Protein AF-A0A8S0QK09-F1 (afdb_monomer)

Structure (mmCIF, N/CA/C/O backbone):
data_AF-A0A8S0QK09-F1
#
_entry.id   AF-A0A8S0QK09-F1
#
loop_
_atom_site.group_PDB
_atom_site.id
_atom_site.type_symbol
_atom_site.label_atom_id
_atom_site.label_alt_id
_atom_site.label_comp_id
_atom_site.label_asym_id
_atom_site.label_entity_id
_atom_site.label_seq_id
_atom_site.pdbx_PDB_ins_code
_atom_site.Cartn_x
_atom_site.Cartn_y
_atom_site.Cartn_z
_atom_site.occupancy
_atom_site.B_iso_or_equiv
_atom_site.auth_seq_id
_atom_site.auth_comp_id
_atom_site.auth_asym_id
_atom_site.auth_atom_id
_atom_site.pdbx_PDB_model_num
ATOM 1 N N . MET A 1 1 ? 37.144 -14.732 -3.139 1.00 43.72 1 MET A N 1
ATOM 2 C CA . MET A 1 1 ? 35.679 -14.557 -3.088 1.00 43.72 1 MET A CA 1
ATOM 3 C C . MET A 1 1 ? 35.121 -15.086 -4.395 1.00 43.72 1 MET A C 1
ATOM 5 O O . MET A 1 1 ? 35.736 -14.783 -5.413 1.00 43.72 1 MET A O 1
ATOM 9 N N . PRO A 1 2 ? 34.071 -15.921 -4.401 1.00 43.59 2 PRO A N 1
ATOM 10 C CA . PRO A 1 2 ? 33.421 -16.288 -5.654 1.00 43.59 2 PRO A CA 1
ATOM 11 C C . PRO A 1 2 ? 32.909 -15.007 -6.327 1.00 43.59 2 PRO A C 1
ATOM 13 O O . PRO A 1 2 ? 32.306 -14.164 -5.665 1.00 43.59 2 PRO A O 1
ATOM 16 N N . SER A 1 3 ? 33.222 -14.825 -7.610 1.00 55.16 3 SER A N 1
ATOM 17 C CA . SER A 1 3 ? 32.671 -13.739 -8.418 1.00 55.16 3 SER A CA 1
ATOM 18 C C . SER A 1 3 ? 31.157 -13.917 -8.480 1.00 55.16 3 SER A C 1
ATOM 20 O O . SER A 1 3 ? 30.689 -14.955 -8.952 1.00 55.16 3 SER A O 1
ATOM 22 N N . ILE A 1 4 ? 30.408 -12.939 -7.974 1.00 59.88 4 ILE A N 1
ATOM 23 C CA . ILE A 1 4 ? 28.955 -12.891 -8.151 1.00 59.88 4 ILE A CA 1
ATOM 24 C C . ILE A 1 4 ? 28.712 -12.877 -9.671 1.00 59.88 4 ILE A C 1
ATOM 26 O O . ILE A 1 4 ? 29.375 -12.091 -10.356 1.00 59.88 4 ILE A O 1
ATOM 30 N N . PRO A 1 5 ? 27.866 -13.770 -10.216 1.00 63.00 5 PRO A N 1
ATOM 31 C CA . PRO A 1 5 ? 27.471 -13.708 -11.619 1.00 63.00 5 PRO A CA 1
ATOM 32 C C . PRO A 1 5 ? 26.990 -12.297 -11.962 1.00 63.00 5 PRO A C 1
ATOM 34 O O . PRO A 1 5 ? 26.400 -11.622 -11.124 1.00 63.00 5 PRO A O 1
ATOM 37 N N . GLU A 1 6 ? 27.271 -11.822 -13.170 1.00 79.81 6 GLU A N 1
ATOM 38 C CA . GLU A 1 6 ? 26.799 -10.505 -13.594 1.00 79.81 6 GLU A CA 1
ATOM 39 C C . GLU A 1 6 ? 25.263 -10.514 -13.638 1.00 79.81 6 GLU A C 1
ATOM 41 O O . GLU A 1 6 ? 24.676 -11.239 -14.439 1.00 79.81 6 GLU A O 1
ATOM 46 N N . GLU A 1 7 ? 24.624 -9.765 -12.734 1.00 85.81 7 GLU A N 1
ATOM 47 C CA . GLU A 1 7 ? 23.170 -9.756 -12.543 1.00 85.81 7 GLU A CA 1
ATOM 48 C C . GLU A 1 7 ? 22.501 -8.743 -13.487 1.00 85.81 7 GLU A C 1
ATOM 50 O O . GLU A 1 7 ? 22.556 -7.535 -13.224 1.00 85.81 7 GLU A O 1
ATOM 55 N N . PRO A 1 8 ? 21.799 -9.181 -14.553 1.00 86.06 8 PRO A N 1
ATOM 56 C CA . PRO A 1 8 ? 21.292 -8.275 -15.589 1.00 86.06 8 PRO A CA 1
ATOM 57 C C . PRO A 1 8 ? 20.275 -7.244 -15.080 1.00 86.06 8 PRO A C 1
ATOM 59 O O . PRO A 1 8 ? 20.098 -6.193 -15.687 1.00 86.06 8 PRO A O 1
ATOM 62 N N . ILE A 1 9 ? 19.603 -7.540 -13.962 1.00 89.88 9 ILE A N 1
ATOM 63 C CA . ILE A 1 9 ? 18.616 -6.659 -13.319 1.00 89.88 9 ILE A CA 1
ATOM 64 C C . ILE A 1 9 ? 19.287 -5.430 -12.681 1.00 89.88 9 ILE A C 1
ATOM 66 O O . ILE A 1 9 ? 18.688 -4.351 -12.627 1.00 89.88 9 ILE A O 1
ATOM 70 N N . LEU A 1 10 ? 20.521 -5.600 -12.201 1.00 90.44 10 LEU A N 1
ATOM 71 C CA . LEU A 1 10 ? 21.275 -4.607 -11.432 1.00 90.44 10 LEU A CA 1
ATOM 72 C C . LEU A 1 10 ? 22.360 -3.921 -12.273 1.00 90.44 10 LEU A C 1
ATOM 74 O O . LEU A 1 10 ? 22.836 -2.844 -11.908 1.00 90.44 10 LEU A O 1
ATOM 78 N N . SER A 1 11 ? 22.745 -4.522 -13.403 1.00 87.06 11 SER A N 1
ATOM 79 C CA . SER A 1 11 ? 23.751 -3.969 -14.306 1.00 87.06 11 SER A CA 1
ATOM 80 C C . SER A 1 11 ? 23.315 -2.612 -14.885 1.00 87.06 11 SER A C 1
ATOM 82 O O . SER A 1 11 ? 22.217 -2.500 -15.437 1.00 87.06 11 SER A O 1
ATOM 84 N N . PRO A 1 12 ? 24.161 -1.565 -14.803 1.00 84.19 12 PRO A N 1
ATOM 85 C CA . PRO A 1 12 ? 23.868 -0.261 -15.389 1.00 84.19 12 PRO A CA 1
ATOM 86 C C . PRO A 1 12 ? 23.568 -0.354 -16.887 1.00 84.19 12 PRO A C 1
ATOM 88 O O . PRO A 1 12 ? 24.332 -0.949 -17.642 1.00 84.19 12 PRO A O 1
ATOM 91 N N . THR A 1 13 ? 22.494 0.301 -17.329 1.00 80.06 13 THR A N 1
ATOM 92 C CA . THR A 1 13 ? 22.144 0.409 -18.750 1.00 80.06 13 THR A CA 1
ATOM 93 C C . THR A 1 13 ? 21.807 1.856 -19.127 1.00 80.06 13 THR A C 1
ATOM 95 O O . THR A 1 13 ? 21.102 2.536 -18.369 1.00 80.06 13 THR A O 1
ATOM 98 N N . PRO A 1 14 ? 22.295 2.362 -20.277 1.00 79.44 14 PRO A N 1
ATOM 99 C CA . PRO A 1 14 ? 21.906 3.678 -20.783 1.00 79.44 14 PRO A CA 1
ATOM 100 C C . PRO A 1 14 ? 20.426 3.732 -21.193 1.00 79.44 14 PRO A C 1
ATOM 102 O O . PRO A 1 14 ? 19.824 4.805 -21.149 1.00 79.44 14 PRO A O 1
ATOM 105 N N . ASP A 1 15 ? 19.817 2.586 -21.509 1.00 78.19 15 ASP A N 1
ATOM 106 C CA . ASP A 1 15 ? 18.448 2.493 -22.029 1.00 78.19 15 ASP A CA 1
ATOM 107 C C . ASP A 1 15 ? 17.372 2.632 -20.943 1.00 78.19 15 ASP A C 1
ATOM 109 O O . ASP A 1 15 ? 16.183 2.692 -21.243 1.00 78.19 15 ASP A O 1
ATOM 113 N N . ARG A 1 16 ? 17.766 2.774 -19.670 1.00 74.88 16 ARG A N 1
ATOM 114 C CA . ARG A 1 16 ? 16.845 2.897 -18.523 1.00 74.88 16 ARG A CA 1
ATOM 115 C C . ARG A 1 16 ? 15.873 4.080 -18.600 1.00 74.88 16 ARG A C 1
ATOM 117 O O . ARG A 1 16 ? 14.905 4.126 -17.846 1.00 74.88 16 ARG A O 1
ATOM 124 N N . PHE A 1 17 ? 16.164 5.065 -19.448 1.00 81.06 17 PHE A N 1
ATOM 125 C CA . PHE A 1 17 ? 15.360 6.278 -19.615 1.00 81.06 17 PHE A CA 1
ATOM 126 C C . PHE A 1 17 ? 14.298 6.157 -20.714 1.00 81.06 17 PHE A C 1
ATOM 128 O O . PHE A 1 17 ? 13.407 7.001 -20.792 1.00 81.06 17 PHE A O 1
ATOM 135 N N . CYS A 1 18 ? 14.374 5.117 -21.545 1.00 84.88 18 CYS A N 1
ATOM 136 C CA . CYS A 1 18 ? 13.443 4.865 -22.635 1.00 84.88 18 CYS A CA 1
ATOM 137 C C . CYS A 1 18 ? 12.652 3.586 -22.344 1.00 84.88 18 CYS A C 1
ATOM 139 O O . CYS A 1 18 ? 13.212 2.569 -21.950 1.00 84.88 18 CYS A O 1
ATOM 141 N N . MET A 1 19 ? 11.333 3.623 -22.547 1.00 87.38 19 MET A N 1
ATOM 142 C CA . MET A 1 19 ? 10.493 2.441 -22.309 1.00 87.38 19 MET A CA 1
ATOM 143 C C . MET A 1 19 ? 10.531 1.444 -23.472 1.00 87.38 19 MET A C 1
ATOM 145 O O . MET A 1 19 ? 10.313 0.256 -23.281 1.00 87.38 19 MET A O 1
ATOM 149 N N . PHE A 1 20 ? 10.786 1.919 -24.691 1.00 89.75 20 PHE A N 1
ATOM 150 C CA . PHE A 1 20 ? 10.749 1.092 -25.893 1.00 89.75 20 PHE A CA 1
ATOM 151 C C . PHE A 1 20 ? 12.130 0.987 -26.547 1.00 89.75 20 PHE A C 1
ATOM 153 O O . PHE A 1 20 ? 12.860 1.981 -26.558 1.00 89.75 20 PHE A O 1
ATOM 160 N N . PRO A 1 21 ? 12.452 -0.164 -27.170 1.00 92.62 21 PRO A N 1
ATOM 161 C CA . PRO A 1 21 ? 11.633 -1.383 -27.249 1.00 92.62 21 PRO A CA 1
ATOM 162 C C . PRO A 1 21 ? 11.626 -2.195 -25.938 1.00 92.62 21 PRO A C 1
ATOM 164 O O . PRO A 1 21 ? 12.649 -2.274 -25.264 1.00 92.62 21 PRO A O 1
ATOM 167 N N . ILE A 1 22 ? 10.488 -2.829 -25.617 1.00 94.19 22 ILE A N 1
ATOM 168 C CA . ILE A 1 22 ? 10.330 -3.699 -24.433 1.00 94.19 22 ILE A CA 1
ATOM 169 C C . ILE A 1 22 ? 11.280 -4.900 -24.546 1.00 94.19 22 ILE A C 1
ATOM 171 O O . ILE A 1 22 ? 11.218 -5.644 -25.526 1.00 94.19 22 ILE A O 1
ATOM 175 N N . GLN A 1 23 ? 12.127 -5.089 -23.536 1.00 92.50 23 GLN A N 1
ATOM 176 C CA . GLN A 1 23 ? 13.104 -6.176 -23.428 1.00 92.50 23 GLN A CA 1
ATOM 177 C C . GLN A 1 23 ? 12.561 -7.352 -22.609 1.00 92.50 23 GLN A C 1
ATOM 179 O O . GLN A 1 23 ? 12.870 -8.506 -22.907 1.00 92.50 23 GLN A O 1
ATOM 184 N N . TYR A 1 24 ? 11.714 -7.073 -21.611 1.00 94.31 24 TYR A N 1
ATOM 185 C CA . TYR A 1 24 ? 11.163 -8.075 -20.694 1.00 94.31 24 TYR A CA 1
ATOM 186 C C . TYR A 1 24 ? 9.625 -8.086 -20.719 1.00 94.31 24 TYR A C 1
ATOM 188 O O . TYR A 1 24 ? 8.977 -7.537 -19.822 1.00 94.31 24 TYR A O 1
ATOM 196 N N . PRO A 1 25 ? 9.000 -8.762 -21.706 1.00 96.31 25 PRO A N 1
ATOM 197 C CA . PRO A 1 25 ? 7.545 -8.764 -21.876 1.00 96.31 25 PRO A CA 1
ATOM 198 C C . PRO A 1 25 ? 6.764 -9.268 -20.659 1.00 96.31 25 PRO A C 1
ATOM 200 O O . PRO A 1 25 ? 5.687 -8.757 -20.377 1.00 96.31 25 PRO A O 1
ATOM 203 N N . GLN A 1 26 ? 7.306 -10.236 -19.915 1.00 97.44 26 GLN A N 1
ATOM 204 C CA . GLN A 1 26 ? 6.651 -10.783 -18.721 1.00 97.44 26 GLN A CA 1
ATOM 205 C C . GLN A 1 26 ? 6.558 -9.746 -17.591 1.00 97.44 26 GLN A C 1
ATOM 207 O O . GLN A 1 26 ? 5.521 -9.630 -16.944 1.00 97.44 26 GLN A O 1
ATOM 212 N N . ILE A 1 27 ? 7.617 -8.954 -17.381 1.00 96.50 27 ILE A N 1
ATOM 213 C CA . ILE A 1 27 ? 7.623 -7.870 -16.386 1.00 96.50 27 ILE A CA 1
ATOM 214 C C . ILE A 1 27 ? 6.658 -6.768 -16.825 1.00 96.50 27 ILE A C 1
ATOM 216 O O . ILE A 1 27 ? 5.865 -6.273 -16.025 1.00 96.50 27 ILE A O 1
ATOM 220 N N . TRP A 1 28 ? 6.672 -6.432 -18.115 1.00 97.06 28 TRP A N 1
ATOM 221 C CA . TRP A 1 28 ? 5.739 -5.465 -18.679 1.00 97.06 28 TRP A CA 1
ATOM 222 C C . TRP A 1 28 ? 4.276 -5.893 -18.516 1.00 97.06 28 TRP A C 1
ATOM 224 O O . TRP A 1 28 ? 3.430 -5.080 -18.153 1.00 97.06 28 TRP A O 1
ATOM 234 N N . GLU A 1 29 ? 3.969 -7.174 -18.727 1.00 98.25 29 GLU A N 1
ATOM 235 C CA . GLU A 1 29 ? 2.629 -7.721 -18.507 1.00 98.25 29 GLU A CA 1
ATOM 236 C C . GLU A 1 29 ? 2.201 -7.589 -17.039 1.00 98.25 29 GLU A C 1
ATOM 238 O O . GLU A 1 29 ? 1.056 -7.229 -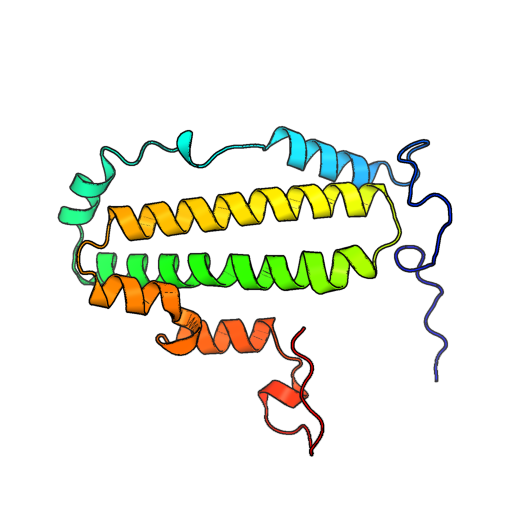16.766 1.00 98.25 29 GLU A O 1
ATOM 243 N N . MET A 1 30 ? 3.112 -7.821 -16.086 1.00 98.44 30 MET A N 1
ATOM 244 C CA . MET A 1 30 ? 2.831 -7.601 -14.663 1.00 98.44 30 MET A CA 1
ATOM 245 C C . MET A 1 30 ? 2.539 -6.134 -14.365 1.00 98.44 30 MET A C 1
ATOM 247 O O . MET A 1 30 ? 1.573 -5.845 -13.663 1.00 98.44 30 MET A O 1
ATOM 251 N N . TYR A 1 31 ? 3.304 -5.211 -14.952 1.00 98.25 31 TYR A N 1
ATOM 252 C CA . TYR A 1 31 ? 3.032 -3.780 -14.823 1.00 98.25 31 TYR A CA 1
ATOM 253 C C . TYR A 1 31 ? 1.652 -3.424 -15.374 1.00 98.25 31 TYR A C 1
ATOM 255 O O . TYR A 1 31 ? 0.884 -2.750 -14.698 1.00 98.25 31 TYR A O 1
ATOM 263 N N . LYS A 1 32 ? 1.278 -3.950 -16.544 1.00 98.38 32 LYS A N 1
ATOM 264 C CA . LYS A 1 32 ? -0.052 -3.717 -17.120 1.00 98.38 32 LYS A CA 1
ATOM 265 C C . LYS A 1 32 ? -1.188 -4.318 -16.298 1.00 98.38 32 LYS A C 1
ATOM 267 O O . LYS A 1 32 ? -2.253 -3.714 -16.228 1.00 98.38 32 LYS A O 1
ATOM 272 N N . LYS A 1 33 ? -0.977 -5.460 -15.640 1.00 98.56 33 LYS A N 1
ATOM 273 C CA . LYS A 1 33 ? -1.960 -6.011 -14.693 1.00 98.56 33 LYS A CA 1
ATOM 274 C C . LYS A 1 33 ? -2.085 -5.158 -13.432 1.00 98.56 33 LYS A C 1
ATOM 276 O O . LYS A 1 33 ? -3.202 -4.985 -12.953 1.00 98.56 33 LYS A O 1
ATOM 281 N N . ALA A 1 34 ? -0.980 -4.604 -12.931 1.00 98.25 34 ALA A N 1
ATOM 282 C CA . ALA A 1 34 ? -1.007 -3.668 -11.810 1.00 98.25 34 ALA A CA 1
ATOM 283 C C . ALA A 1 34 ? -1.759 -2.384 -12.197 1.00 98.25 34 ALA A C 1
ATOM 285 O O . ALA A 1 34 ? -2.708 -2.013 -11.518 1.00 98.25 34 ALA A O 1
ATOM 286 N N . GLU A 1 35 ? -1.422 -1.788 -13.344 1.00 98.12 35 GLU A N 1
ATOM 287 C CA . GLU A 1 35 ? -2.091 -0.598 -13.891 1.00 98.12 35 GLU A CA 1
ATOM 288 C C . GLU A 1 35 ? -3.601 -0.812 -14.075 1.00 98.12 35 GLU A C 1
ATOM 290 O O . GLU A 1 35 ? -4.400 0.039 -13.698 1.00 98.12 35 GLU A O 1
ATOM 295 N N . ALA A 1 36 ? -4.007 -1.974 -14.595 1.00 98.12 36 ALA A N 1
ATOM 296 C CA . ALA A 1 36 ? -5.417 -2.329 -14.761 1.00 98.12 36 ALA A CA 1
ATOM 297 C C . ALA A 1 36 ? -6.167 -2.560 -13.435 1.00 98.12 36 ALA A C 1
ATOM 299 O O . ALA A 1 36 ? -7.392 -2.632 -13.444 1.00 98.12 36 ALA A O 1
ATOM 300 N N . SER A 1 37 ? -5.444 -2.694 -12.321 1.00 98.06 37 SER A N 1
ATOM 301 C CA . SER A 1 37 ? -5.996 -2.878 -10.973 1.00 98.06 37 SER A CA 1
ATOM 302 C C . SER A 1 37 ? -6.008 -1.579 -10.161 1.00 98.06 37 SER A C 1
ATOM 304 O O . SER A 1 37 ? -6.139 -1.630 -8.940 1.00 98.06 37 SER A O 1
ATOM 306 N N . PHE A 1 38 ? -5.821 -0.425 -10.811 1.00 97.94 38 PHE A N 1
ATOM 307 C CA . PHE A 1 38 ? -5.893 0.875 -10.150 1.00 97.94 38 PHE A CA 1
ATOM 308 C C . PHE A 1 38 ? -7.247 1.083 -9.462 1.00 97.94 38 PHE A C 1
ATOM 310 O O . PHE A 1 38 ? -8.287 0.756 -10.032 1.00 97.94 38 PHE A O 1
ATOM 317 N N . TRP A 1 39 ? -7.208 1.675 -8.273 1.00 98.50 39 TRP A N 1
ATOM 318 C CA . TRP A 1 39 ? -8.372 2.102 -7.503 1.00 98.50 39 TRP A CA 1
ATOM 319 C C . TRP A 1 39 ? -7.985 3.294 -6.621 1.00 98.50 39 TRP A C 1
ATOM 321 O O . TRP A 1 39 ? -6.794 3.495 -6.368 1.00 98.50 39 TRP A O 1
ATOM 331 N N . THR A 1 40 ? -8.959 4.069 -6.142 1.00 98.06 40 THR A N 1
ATOM 332 C CA . THR A 1 40 ? -8.748 5.138 -5.148 1.00 98.06 40 THR A CA 1
ATOM 333 C C . THR A 1 40 ? -9.526 4.886 -3.860 1.00 98.06 40 THR A C 1
ATOM 335 O O . THR A 1 40 ? -10.553 4.205 -3.860 1.00 98.06 40 THR A O 1
ATOM 338 N N . ALA A 1 41 ? -9.053 5.444 -2.742 1.00 97.38 41 ALA A N 1
ATOM 339 C CA . ALA A 1 41 ? -9.669 5.229 -1.433 1.00 97.38 41 ALA A CA 1
ATOM 340 C C . ALA A 1 41 ? -11.139 5.689 -1.384 1.00 97.38 41 ALA A C 1
ATOM 342 O O . ALA A 1 41 ? -11.961 5.083 -0.698 1.00 97.38 41 ALA A O 1
ATOM 343 N N . GLU A 1 42 ? -11.499 6.711 -2.162 1.00 96.44 42 GLU A N 1
ATOM 344 C CA . GLU A 1 42 ? -12.864 7.235 -2.266 1.00 96.44 42 GLU A CA 1
ATOM 345 C C . GLU A 1 42 ? -13.849 6.282 -2.953 1.00 96.44 42 GLU A C 1
ATOM 347 O O . GLU A 1 42 ? -15.060 6.463 -2.822 1.00 96.44 42 GLU A O 1
ATOM 352 N N . GLU A 1 43 ? -13.368 5.265 -3.674 1.00 96.62 43 GLU A N 1
ATOM 353 C CA . GLU A 1 43 ? -14.228 4.224 -4.249 1.00 96.62 43 GLU A CA 1
ATOM 354 C C . GLU A 1 43 ? -14.804 3.285 -3.172 1.00 96.62 43 GLU A C 1
ATOM 356 O O . GLU A 1 43 ? -15.754 2.543 -3.439 1.00 96.62 43 GLU A O 1
ATOM 361 N N . VAL A 1 44 ? -14.264 3.323 -1.947 1.00 97.06 44 VAL A N 1
ATOM 362 C CA . VAL A 1 44 ? -14.702 2.496 -0.819 1.00 97.06 44 VAL A CA 1
ATOM 363 C C . VAL A 1 44 ? -15.687 3.269 0.065 1.00 97.06 44 VAL A C 1
ATOM 365 O O . VAL A 1 44 ? -15.316 4.172 0.814 1.00 97.06 44 VAL A O 1
ATOM 368 N N . ASP A 1 45 ? -16.965 2.884 0.022 1.00 95.75 45 ASP A N 1
ATOM 369 C CA . ASP A 1 45 ? -18.009 3.474 0.870 1.00 95.75 45 ASP A CA 1
ATOM 370 C C . ASP A 1 45 ? -17.978 2.903 2.299 1.00 95.75 45 ASP A C 1
ATOM 372 O O . ASP A 1 45 ? -18.382 1.766 2.540 1.00 95.75 45 ASP A O 1
ATOM 376 N N . LEU A 1 46 ? -17.547 3.727 3.259 1.00 95.25 46 LEU A N 1
ATOM 377 C CA . LEU A 1 46 ? -17.500 3.392 4.690 1.00 95.25 46 LEU A CA 1
ATOM 378 C C . LEU A 1 46 ? -18.737 3.861 5.478 1.00 95.25 46 LEU A C 1
ATOM 380 O O . LEU A 1 46 ? -18.781 3.727 6.704 1.00 95.25 46 LEU A O 1
ATOM 384 N N . SER A 1 47 ? -19.748 4.439 4.820 1.00 92.81 47 SER A N 1
ATOM 385 C CA . SER A 1 47 ? -20.870 5.117 5.490 1.00 92.81 47 SER A CA 1
ATOM 386 C C . SER A 1 47 ? -21.677 4.214 6.431 1.00 92.81 47 SER A C 1
ATOM 388 O O . SER A 1 47 ? -22.230 4.688 7.428 1.00 92.81 47 SER A O 1
ATOM 390 N N . GLN A 1 48 ? -21.732 2.912 6.145 1.00 94.31 48 GLN A N 1
ATOM 391 C CA . GLN A 1 48 ? -22.496 1.934 6.923 1.00 94.31 48 GLN A CA 1
ATOM 392 C C . GLN A 1 48 ? -21.657 1.216 7.986 1.00 94.31 48 GLN A C 1
ATOM 394 O O . GLN A 1 48 ? -22.213 0.622 8.913 1.00 94.31 48 GLN A O 1
ATOM 399 N N . ASP A 1 49 ? -20.330 1.295 7.904 1.00 95.12 49 ASP A N 1
ATOM 400 C CA . ASP A 1 49 ? -19.446 0.465 8.719 1.00 95.12 49 ASP A CA 1
ATOM 401 C C . ASP A 1 49 ? -19.486 0.823 10.198 1.00 95.12 49 ASP A C 1
ATOM 403 O O . ASP A 1 49 ? -19.332 -0.058 11.042 1.00 95.12 49 ASP A O 1
ATOM 407 N N . ILE A 1 50 ? -19.771 2.082 10.541 1.00 93.81 50 ILE A N 1
ATOM 408 C CA . ILE A 1 50 ? -19.882 2.493 11.944 1.00 93.81 50 ILE A CA 1
ATOM 409 C C . ILE A 1 50 ? -20.981 1.712 12.681 1.00 93.81 50 ILE A C 1
ATOM 411 O O . ILE A 1 50 ? -20.813 1.342 13.841 1.00 93.81 50 ILE A O 1
ATOM 415 N N . GLN A 1 51 ? -22.072 1.366 11.989 1.00 95.06 51 GLN A N 1
ATOM 416 C CA . GLN A 1 51 ? -23.172 0.596 12.572 1.00 95.06 51 GLN A CA 1
ATOM 417 C C . GLN A 1 51 ? -22.788 -0.868 12.804 1.00 95.06 51 GLN A C 1
ATOM 419 O O . GLN A 1 51 ? -23.316 -1.514 13.711 1.00 95.06 51 GLN A O 1
ATOM 424 N N . HIS A 1 52 ? -21.903 -1.418 11.969 1.00 96.50 52 HIS A N 1
ATOM 425 C CA . HIS A 1 52 ? -21.345 -2.753 12.170 1.00 96.50 52 HIS A CA 1
ATOM 426 C C . HIS A 1 52 ? -20.309 -2.736 13.287 1.00 96.50 52 HIS A C 1
ATOM 428 O O . HIS A 1 52 ? -20.368 -3.583 14.174 1.00 96.50 52 HIS A O 1
ATOM 434 N N . TRP A 1 53 ? -19.437 -1.728 13.291 1.00 96.25 53 TRP A N 1
ATOM 435 C CA . TRP A 1 53 ? -18.430 -1.515 14.317 1.00 96.25 53 TRP A CA 1
ATOM 436 C C . TRP A 1 53 ? -19.046 -1.487 15.713 1.00 96.25 53 TRP A C 1
ATOM 438 O O . TRP A 1 53 ? -18.589 -2.203 16.597 1.00 96.25 53 TRP A O 1
ATOM 448 N N . GLU A 1 54 ? -20.127 -0.733 15.917 1.00 95.00 54 GLU A N 1
ATOM 449 C CA . GLU A 1 54 ? -20.793 -0.632 17.220 1.00 95.00 54 GLU A CA 1
ATOM 450 C C . GLU A 1 54 ? -21.312 -1.979 17.748 1.00 95.00 54 GLU A C 1
ATOM 452 O O . GLU A 1 54 ? -21.261 -2.202 18.959 1.00 95.00 54 GLU A O 1
ATOM 457 N N . LYS A 1 55 ? -21.730 -2.891 16.858 1.00 97.31 55 LYS A N 1
ATOM 458 C CA . LYS A 1 55 ? -22.269 -4.222 17.201 1.00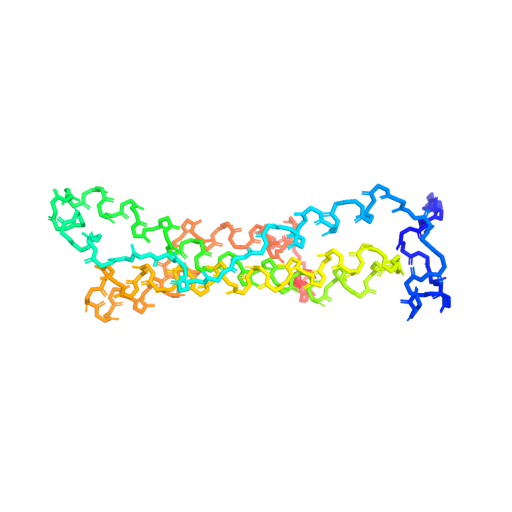 97.31 55 LYS A CA 1
ATOM 459 C C . LYS A 1 55 ? -21.201 -5.249 17.578 1.00 97.31 55 LYS A C 1
ATOM 461 O O . LYS A 1 55 ? -21.556 -6.293 18.121 1.00 97.31 55 LYS A O 1
ATOM 466 N N . LEU A 1 56 ? -19.933 -4.981 17.277 1.00 97.62 56 LEU A N 1
ATOM 467 C CA . LEU A 1 56 ? -18.835 -5.884 17.606 1.00 97.62 56 LEU A CA 1
ATOM 468 C C . LEU A 1 56 ? -18.564 -5.912 19.111 1.00 97.62 56 LEU A C 1
ATOM 470 O O . LEU A 1 56 ? -18.691 -4.901 19.816 1.00 97.62 56 LEU A O 1
ATOM 474 N N . THR A 1 57 ? -18.126 -7.076 19.576 1.00 98.19 57 THR A N 1
ATOM 475 C CA . THR A 1 57 ? -17.593 -7.267 20.925 1.00 98.19 57 THR A CA 1
ATOM 476 C C . THR A 1 57 ? -16.278 -6.508 21.108 1.00 98.19 57 THR A C 1
ATOM 478 O O . THR A 1 57 ? -15.596 -6.149 20.143 1.00 98.19 57 THR A O 1
ATOM 481 N N . ASP A 1 58 ? -15.897 -6.268 22.360 1.00 96.62 58 ASP A N 1
ATOM 482 C CA . ASP A 1 58 ? -14.648 -5.566 22.665 1.00 96.62 58 ASP A CA 1
ATOM 483 C C . ASP A 1 58 ? -13.412 -6.334 22.172 1.00 96.62 58 ASP A C 1
ATOM 485 O O . ASP A 1 58 ? -12.458 -5.710 21.707 1.00 96.62 58 ASP A O 1
ATOM 489 N N . ASP A 1 59 ? -13.456 -7.670 22.179 1.00 97.19 59 ASP A N 1
ATOM 490 C CA . ASP A 1 59 ? -12.375 -8.523 21.674 1.00 97.19 59 ASP A CA 1
ATOM 491 C C . ASP A 1 59 ? -12.236 -8.429 20.145 1.00 97.19 59 ASP A C 1
ATOM 493 O O . ASP A 1 59 ? -11.124 -8.305 19.624 1.00 97.19 59 ASP A O 1
ATOM 497 N N . GLU A 1 60 ? -13.352 -8.412 19.410 1.00 97.75 60 GLU A N 1
ATOM 498 C CA . GLU A 1 60 ? -13.352 -8.218 17.952 1.00 97.75 60 GLU A CA 1
ATOM 499 C C . GLU A 1 60 ? -12.828 -6.827 17.580 1.00 97.75 60 GLU A C 1
ATOM 501 O O . GLU A 1 60 ? -11.964 -6.695 16.708 1.00 97.75 60 GLU A O 1
ATOM 506 N N . LYS A 1 61 ? -13.286 -5.785 18.288 1.00 96.19 61 LYS A N 1
ATOM 507 C CA . LYS A 1 61 ? -12.782 -4.416 18.112 1.00 96.19 61 LYS A CA 1
ATOM 508 C C . LYS A 1 61 ? -11.296 -4.333 18.432 1.00 96.19 61 LYS A C 1
ATOM 510 O O . LYS A 1 61 ? -10.547 -3.688 17.701 1.00 96.19 61 LYS A O 1
ATOM 515 N N . HIS A 1 62 ? -10.853 -4.969 19.516 1.00 93.25 62 HIS A N 1
ATOM 516 C CA . HIS A 1 62 ? -9.446 -5.020 19.892 1.00 93.25 62 HIS A CA 1
ATOM 517 C C . HIS A 1 62 ? -8.607 -5.649 18.777 1.00 93.25 62 HIS A C 1
ATOM 519 O O . HIS A 1 62 ? -7.620 -5.045 18.354 1.00 93.25 62 HIS A O 1
ATOM 525 N N . PHE A 1 63 ? -9.024 -6.805 18.260 1.00 95.50 63 PHE A N 1
ATOM 526 C CA . PHE A 1 63 ? -8.336 -7.490 17.171 1.00 95.50 63 PHE A CA 1
ATOM 527 C C . PHE A 1 63 ? -8.234 -6.613 15.916 1.00 95.50 63 PHE A C 1
ATOM 529 O O . PHE A 1 63 ? -7.129 -6.365 15.430 1.00 95.50 63 PHE A O 1
ATOM 536 N N . ILE A 1 64 ? -9.360 -6.078 15.433 1.00 95.94 64 ILE A N 1
ATOM 537 C CA . ILE A 1 64 ? -9.396 -5.265 14.209 1.00 95.94 64 ILE A CA 1
ATOM 538 C C . ILE A 1 64 ? -8.550 -3.997 14.363 1.00 95.94 64 ILE A C 1
ATOM 540 O O . ILE A 1 64 ? -7.762 -3.693 13.470 1.00 95.94 64 ILE A O 1
ATOM 544 N N . LYS A 1 65 ? -8.628 -3.298 15.507 1.00 92.94 65 LYS A N 1
ATOM 545 C CA . LYS A 1 65 ? -7.796 -2.110 15.779 1.00 92.94 65 LYS A CA 1
ATOM 546 C C . LYS A 1 65 ? -6.307 -2.404 15.615 1.00 92.94 65 LYS A C 1
ATOM 548 O O . LYS A 1 65 ? -5.602 -1.634 14.972 1.00 92.94 65 LYS A O 1
ATOM 553 N N . HIS A 1 66 ? -5.829 -3.513 16.175 1.00 90.69 66 HIS A N 1
ATOM 554 C CA . HIS A 1 66 ? -4.406 -3.857 16.124 1.00 90.69 66 HIS A CA 1
ATOM 555 C C . HIS A 1 66 ? -3.971 -4.327 14.732 1.00 90.69 66 HIS A C 1
ATOM 557 O O . HIS A 1 66 ? -2.849 -4.039 14.320 1.00 90.69 66 HIS A O 1
ATOM 563 N N . VAL A 1 67 ? -4.851 -5.004 13.990 1.00 93.62 67 VAL A N 1
ATOM 564 C CA . VAL A 1 67 ? -4.596 -5.374 12.590 1.00 93.62 67 VAL A CA 1
ATOM 565 C C . VAL A 1 67 ? -4.492 -4.127 11.708 1.00 93.62 67 VAL A C 1
ATOM 567 O O . VAL A 1 67 ? -3.530 -4.002 10.955 1.00 93.62 67 VAL A O 1
ATOM 570 N N . LEU A 1 68 ? -5.426 -3.182 11.838 1.00 93.31 68 LEU A N 1
ATOM 571 C CA . LEU A 1 68 ? -5.395 -1.925 11.085 1.00 93.31 68 LEU A CA 1
ATOM 572 C C . LEU A 1 68 ? -4.169 -1.078 11.435 1.00 93.31 68 LEU A C 1
ATOM 574 O O . LEU A 1 68 ? -3.514 -0.554 10.542 1.00 93.31 68 LEU A O 1
ATOM 578 N N . ALA A 1 69 ? -3.816 -0.995 12.718 1.00 87.94 69 ALA A N 1
ATOM 579 C CA . ALA A 1 69 ? -2.632 -0.270 13.168 1.00 87.94 69 ALA A CA 1
ATOM 580 C C . ALA A 1 69 ? -1.323 -0.878 12.638 1.00 87.94 69 ALA A C 1
ATOM 582 O O . ALA A 1 69 ? -0.395 -0.152 12.291 1.00 87.94 69 ALA A O 1
ATOM 583 N N . PHE A 1 70 ? -1.251 -2.210 12.534 1.00 89.44 70 PHE A N 1
ATOM 584 C CA . PHE A 1 70 ? -0.131 -2.880 11.876 1.00 89.44 70 PHE A CA 1
ATOM 585 C C . PHE A 1 70 ? -0.038 -2.490 10.395 1.00 89.44 70 PHE A C 1
ATOM 587 O O . PHE A 1 70 ? 1.050 -2.139 9.944 1.00 89.44 70 PHE A O 1
ATOM 594 N N . PHE A 1 71 ? -1.153 -2.540 9.660 1.00 89.44 71 PHE A N 1
ATOM 595 C CA . PHE A 1 71 ? -1.159 -2.250 8.226 1.00 89.44 71 PHE A CA 1
ATOM 596 C C . PHE A 1 71 ? -0.844 -0.785 7.910 1.00 89.44 71 PHE A C 1
ATOM 598 O O . PHE A 1 71 ? 0.039 -0.518 7.101 1.00 89.44 71 PHE A O 1
ATOM 605 N N . ALA A 1 72 ? -1.458 0.150 8.642 1.00 85.25 72 ALA A N 1
ATOM 606 C CA . ALA A 1 72 ? -1.201 1.582 8.489 1.00 85.25 72 ALA A CA 1
ATOM 607 C C . ALA A 1 72 ? 0.289 1.935 8.641 1.00 85.25 72 ALA A C 1
ATOM 609 O O . ALA A 1 72 ? 0.784 2.853 7.996 1.00 85.25 72 ALA A O 1
ATOM 610 N N . ALA A 1 73 ? 1.018 1.192 9.478 1.00 83.38 73 ALA A N 1
ATOM 611 C CA . ALA A 1 73 ? 2.449 1.383 9.654 1.00 83.38 73 ALA A CA 1
ATOM 612 C C . ALA A 1 73 ? 3.309 0.573 8.664 1.00 83.38 73 ALA A C 1
ATOM 614 O O . ALA A 1 73 ? 4.408 1.003 8.309 1.00 83.38 73 ALA A O 1
ATOM 615 N N . SER A 1 74 ? 2.850 -0.604 8.223 1.00 87.44 74 SER A N 1
ATOM 616 C CA . SER A 1 74 ? 3.645 -1.487 7.363 1.00 87.44 74 SER A CA 1
ATOM 617 C C . SER A 1 74 ? 3.838 -0.943 5.955 1.00 87.44 74 SER A C 1
ATOM 619 O O . SER A 1 74 ? 4.925 -1.109 5.402 1.00 87.44 74 SER A O 1
ATOM 621 N N . ASP A 1 75 ? 2.831 -0.272 5.393 1.00 88.06 75 ASP A N 1
ATOM 622 C CA . ASP A 1 75 ? 2.902 0.245 4.019 1.00 88.06 75 ASP A CA 1
ATOM 623 C C . ASP A 1 75 ? 3.980 1.333 3.889 1.00 88.06 75 ASP A C 1
ATOM 625 O 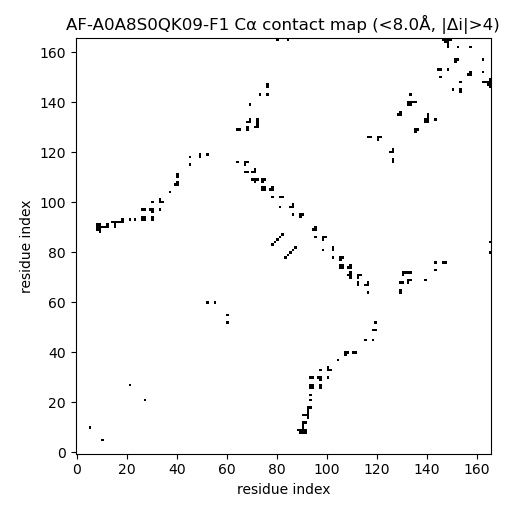O . ASP A 1 75 ? 4.722 1.366 2.906 1.00 88.06 75 ASP A O 1
ATOM 629 N N . GLY A 1 76 ? 4.178 2.140 4.939 1.00 87.12 76 GLY A N 1
ATOM 630 C CA . GLY A 1 76 ? 5.285 3.097 5.018 1.00 87.12 76 GLY A CA 1
ATOM 631 C C . GLY A 1 76 ? 6.665 2.429 4.972 1.00 87.12 76 GLY A C 1
ATOM 632 O O . GLY A 1 76 ? 7.556 2.895 4.264 1.00 87.12 76 GLY A O 1
ATOM 633 N N . ILE A 1 77 ? 6.844 1.292 5.657 1.00 87.94 77 ILE A N 1
ATOM 634 C CA . ILE A 1 77 ? 8.110 0.532 5.632 1.00 87.94 77 ILE A CA 1
ATOM 635 C C . ILE A 1 77 ? 8.377 -0.033 4.230 1.00 87.94 77 ILE A C 1
ATOM 637 O O . ILE A 1 77 ? 9.510 0.005 3.742 1.00 87.94 77 ILE A O 1
ATOM 641 N N . VAL A 1 78 ? 7.340 -0.553 3.567 1.00 89.69 78 VAL A N 1
ATOM 642 C CA . VAL A 1 78 ? 7.446 -1.058 2.191 1.00 89.69 78 VAL A CA 1
ATOM 643 C C . VAL A 1 78 ? 7.822 0.075 1.236 1.00 89.69 78 VAL A C 1
ATOM 645 O O . VAL A 1 78 ? 8.731 -0.094 0.418 1.00 89.69 78 VAL A O 1
ATOM 648 N N . LEU A 1 79 ? 7.184 1.238 1.373 1.00 90.44 79 LEU A N 1
ATOM 649 C CA . LEU A 1 79 ? 7.442 2.414 0.548 1.00 90.44 79 LEU A CA 1
ATOM 650 C C . LEU A 1 79 ? 8.888 2.913 0.683 1.00 90.44 79 LEU A C 1
ATOM 652 O O . LEU A 1 79 ? 9.542 3.150 -0.337 1.00 90.44 79 LEU A O 1
ATOM 656 N N . GLU A 1 80 ? 9.418 2.988 1.907 1.00 88.94 80 GLU A N 1
ATOM 657 C CA . GLU A 1 80 ? 10.821 3.345 2.165 1.00 88.94 80 GLU A CA 1
ATOM 658 C C . GLU A 1 80 ? 11.794 2.380 1.474 1.00 88.94 80 GLU A C 1
ATOM 660 O O . GLU A 1 80 ? 12.766 2.808 0.850 1.00 88.94 80 GLU A O 1
ATOM 665 N N . ASN A 1 81 ? 11.515 1.073 1.486 1.00 90.00 81 ASN A N 1
ATOM 666 C CA . ASN A 1 81 ? 12.355 0.104 0.782 1.00 90.00 81 ASN A CA 1
ATOM 667 C C . ASN A 1 81 ? 12.257 0.242 -0.749 1.00 90.00 81 ASN A C 1
ATOM 669 O O . ASN A 1 81 ? 13.276 0.230 -1.450 1.00 90.00 81 ASN A O 1
ATOM 673 N N . LEU A 1 82 ? 11.044 0.391 -1.288 1.00 90.75 82 LEU A N 1
ATOM 674 C CA . LEU A 1 82 ? 10.827 0.531 -2.729 1.00 90.75 82 LEU A CA 1
ATOM 675 C C . LEU A 1 82 ? 11.521 1.782 -3.277 1.00 90.75 82 LEU A C 1
ATOM 677 O O . LEU A 1 82 ? 12.277 1.692 -4.247 1.00 90.75 82 LEU A O 1
ATOM 681 N N . ALA A 1 83 ? 11.309 2.936 -2.643 1.00 90.50 83 ALA A N 1
ATOM 682 C CA . ALA A 1 83 ? 11.872 4.212 -3.074 1.00 90.50 83 ALA A CA 1
ATOM 683 C C . ALA A 1 83 ? 13.363 4.349 -2.716 1.00 90.50 83 ALA A C 1
ATOM 685 O O . ALA A 1 83 ? 14.172 4.834 -3.516 1.00 90.50 83 ALA A O 1
ATOM 686 N N . GLY A 1 84 ? 13.739 3.908 -1.515 1.00 88.25 84 GLY A N 1
ATOM 687 C CA . GLY A 1 84 ? 15.082 4.032 -0.966 1.00 88.25 84 GLY A CA 1
ATOM 688 C C . GLY A 1 84 ? 16.092 3.078 -1.594 1.00 88.25 84 GLY A C 1
ATOM 689 O O . GLY A 1 84 ? 17.258 3.469 -1.725 1.00 88.25 84 GLY A O 1
ATOM 690 N N . ARG A 1 85 ? 15.654 1.886 -2.026 1.00 89.31 85 ARG A N 1
ATOM 691 C CA . ARG A 1 85 ? 16.529 0.813 -2.522 1.00 89.31 85 ARG A CA 1
ATOM 692 C C . ARG A 1 85 ? 16.140 0.280 -3.889 1.00 89.31 85 ARG A C 1
ATOM 694 O O . ARG A 1 85 ? 16.883 0.503 -4.842 1.00 89.31 85 ARG A O 1
ATOM 701 N N . PHE A 1 86 ? 14.995 -0.390 -4.032 1.00 91.81 86 PHE A N 1
ATOM 702 C CA . PHE A 1 86 ? 14.689 -1.138 -5.265 1.00 91.81 86 PHE A CA 1
ATOM 703 C C . PHE A 1 86 ? 14.637 -0.234 -6.500 1.00 91.81 86 PHE A C 1
ATOM 705 O O . PHE A 1 86 ? 15.220 -0.563 -7.533 1.00 91.81 86 PHE A O 1
ATOM 712 N N . MET A 1 87 ? 14.060 0.962 -6.373 1.00 90.31 87 MET A N 1
ATOM 713 C CA . MET A 1 87 ? 14.050 1.974 -7.433 1.00 90.31 87 MET A CA 1
ATOM 714 C C . MET A 1 87 ? 15.421 2.596 -7.723 1.00 90.31 87 MET A C 1
ATOM 716 O O . MET A 1 87 ? 15.569 3.283 -8.736 1.00 90.31 87 MET A O 1
ATOM 720 N N . LYS A 1 88 ? 16.432 2.401 -6.875 1.00 88.75 88 LYS A N 1
ATOM 721 C CA . LYS A 1 88 ? 17.813 2.839 -7.139 1.00 88.75 88 LYS A CA 1
ATOM 722 C C . LYS A 1 88 ? 18.650 1.719 -7.746 1.00 88.75 88 LYS A C 1
ATOM 724 O O . LYS A 1 88 ? 19.403 1.976 -8.682 1.00 88.75 88 LYS A O 1
ATOM 729 N N . GLU A 1 89 ? 18.499 0.504 -7.228 1.00 91.06 89 GLU A N 1
ATOM 730 C CA . GLU A 1 89 ? 19.302 -0.664 -7.589 1.00 91.06 89 GLU A CA 1
ATOM 731 C C . GLU A 1 89 ? 18.858 -1.278 -8.926 1.00 91.06 89 GLU A C 1
ATOM 733 O O . GLU A 1 89 ? 19.699 -1.557 -9.781 1.00 91.06 89 GLU A O 1
ATOM 738 N N . VAL A 1 90 ? 17.549 -1.413 -9.169 1.00 92.38 90 VAL A N 1
ATOM 739 C CA . VAL A 1 90 ? 17.025 -2.038 -10.393 1.00 92.38 90 VAL A CA 1
ATOM 740 C C . VAL A 1 90 ? 17.126 -1.092 -11.590 1.00 92.38 90 VAL A C 1
ATOM 742 O O . VAL A 1 90 ? 16.597 0.027 -11.579 1.00 92.38 90 VAL A O 1
ATOM 745 N N . GLN A 1 91 ? 17.790 -1.554 -12.652 1.00 90.38 91 GLN A N 1
ATOM 746 C CA . GLN A 1 91 ? 18.072 -0.749 -13.847 1.00 90.38 91 GLN A CA 1
ATOM 747 C C . GLN A 1 91 ? 17.108 -1.013 -15.014 1.00 90.38 91 GLN A C 1
ATOM 749 O O . GLN A 1 91 ? 17.004 -0.176 -15.909 1.00 90.38 91 GLN A O 1
ATOM 754 N N . ILE A 1 92 ? 16.368 -2.127 -14.990 1.00 92.56 92 ILE A N 1
ATOM 755 C CA . ILE A 1 92 ? 15.380 -2.496 -16.019 1.00 92.56 92 ILE A CA 1
ATOM 756 C C . ILE A 1 92 ? 14.192 -1.519 -15.998 1.00 92.56 92 ILE A C 1
ATOM 758 O O . ILE A 1 92 ? 13.545 -1.354 -14.961 1.00 92.56 92 ILE A O 1
ATOM 762 N N . SER A 1 93 ? 13.874 -0.888 -17.133 1.00 93.19 93 SER A N 1
ATOM 763 C CA . SER A 1 93 ? 12.837 0.152 -17.219 1.00 93.19 93 SER A CA 1
ATOM 764 C C . SER A 1 93 ? 11.428 -0.386 -16.947 1.00 93.19 93 SER A C 1
ATOM 766 O O . SER A 1 93 ? 10.664 0.266 -16.235 1.00 93.19 93 SER A O 1
ATOM 768 N N . GLU A 1 94 ? 11.100 -1.599 -17.397 1.00 95.25 94 GLU A N 1
ATOM 769 C CA . GLU A 1 94 ? 9.800 -2.235 -17.145 1.00 95.25 94 GLU A CA 1
ATOM 770 C C . GLU A 1 94 ? 9.587 -2.548 -15.657 1.00 95.25 94 GLU A C 1
ATOM 772 O O . GLU A 1 94 ? 8.497 -2.343 -15.123 1.00 95.25 94 GLU A O 1
ATOM 777 N N . ALA A 1 95 ? 10.636 -2.993 -14.959 1.00 95.25 95 ALA A N 1
ATOM 778 C CA . ALA A 1 95 ? 10.575 -3.259 -13.522 1.00 95.25 95 ALA A CA 1
ATOM 779 C C . ALA A 1 95 ? 10.434 -1.958 -12.719 1.00 95.25 95 ALA A C 1
ATOM 781 O O . ALA A 1 95 ? 9.684 -1.899 -11.750 1.00 95.25 95 ALA A O 1
ATOM 782 N N . ARG A 1 96 ? 11.100 -0.882 -13.153 1.00 94.44 96 ARG A N 1
ATOM 783 C CA . ARG A 1 96 ? 10.940 0.451 -12.552 1.00 94.44 96 ARG A CA 1
ATOM 784 C C . ARG A 1 96 ? 9.539 1.019 -12.776 1.00 94.44 96 ARG A C 1
ATOM 786 O O . ARG A 1 96 ? 9.023 1.685 -11.885 1.00 94.44 96 ARG A O 1
ATOM 793 N N . ALA A 1 97 ? 8.914 0.750 -13.925 1.00 95.56 97 ALA A N 1
ATOM 794 C CA . ALA A 1 97 ? 7.512 1.103 -14.160 1.00 95.56 97 ALA A CA 1
ATOM 795 C C . ALA A 1 97 ? 6.584 0.359 -13.188 1.00 95.56 97 ALA A C 1
ATOM 797 O O . ALA A 1 97 ? 5.723 0.983 -12.569 1.00 95.56 97 ALA A O 1
ATOM 798 N N . PHE A 1 98 ? 6.817 -0.945 -12.994 1.00 97.50 98 PHE A N 1
ATOM 799 C CA . PHE A 1 98 ? 6.094 -1.743 -12.004 1.00 97.50 98 PHE A CA 1
ATOM 800 C C . PHE A 1 98 ? 6.246 -1.170 -10.590 1.00 97.50 98 PHE A C 1
ATOM 802 O O . PHE A 1 98 ? 5.246 -0.880 -9.940 1.00 97.50 98 PHE A O 1
ATOM 809 N N . TYR A 1 99 ? 7.479 -0.940 -10.127 1.00 97.19 99 TYR A N 1
ATOM 810 C CA . TYR A 1 99 ? 7.728 -0.404 -8.786 1.00 97.19 99 TYR A CA 1
ATOM 811 C C . TYR A 1 99 ? 7.203 1.020 -8.599 1.00 97.19 99 TYR A C 1
ATOM 813 O O . TYR A 1 99 ? 6.709 1.344 -7.524 1.00 97.19 99 TYR A O 1
ATOM 821 N N . GLY A 1 100 ? 7.260 1.864 -9.632 1.00 96.44 100 GLY A N 1
ATOM 822 C CA . GLY A 1 100 ? 6.651 3.193 -9.591 1.00 96.44 100 GLY A CA 1
ATOM 823 C C . GLY A 1 100 ? 5.142 3.124 -9.361 1.00 96.44 100 GLY A C 1
ATOM 824 O O . GLY A 1 100 ? 4.607 3.880 -8.553 1.00 96.44 100 GLY A O 1
ATOM 825 N N . PHE A 1 101 ? 4.466 2.178 -10.016 1.00 97.75 101 PHE A N 1
ATOM 826 C CA . PHE A 1 101 ? 3.041 1.948 -9.798 1.00 97.75 101 PHE A CA 1
ATOM 827 C C . PHE A 1 101 ? 2.755 1.313 -8.433 1.00 97.75 101 PHE A C 1
ATOM 829 O O . PHE A 1 101 ? 1.812 1.716 -7.760 1.00 97.75 101 PHE A O 1
ATOM 836 N N . GLN A 1 102 ? 3.599 0.380 -7.984 1.00 97.69 102 GLN A N 1
ATOM 837 C CA . GLN A 1 102 ? 3.491 -0.194 -6.645 1.00 97.69 102 GLN A CA 1
ATOM 838 C C . GLN A 1 102 ? 3.578 0.899 -5.574 1.00 97.69 102 GLN A C 1
ATOM 840 O O . GLN A 1 102 ? 2.701 0.965 -4.729 1.00 97.69 102 GLN A O 1
ATOM 845 N N . ILE A 1 103 ? 4.551 1.815 -5.655 1.00 97.00 103 ILE A N 1
ATOM 846 C CA . ILE A 1 103 ? 4.666 2.958 -4.729 1.0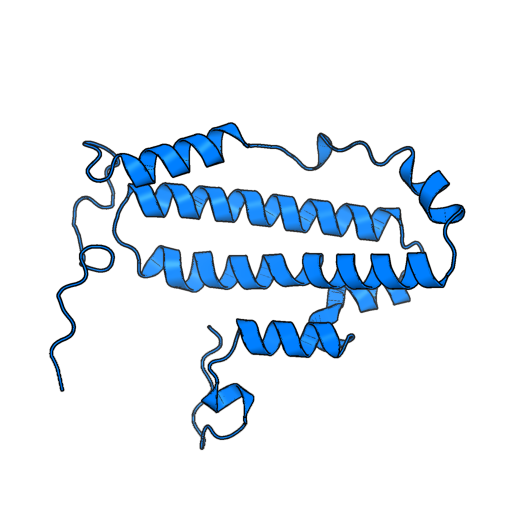0 97.00 103 ILE A CA 1
ATOM 847 C C . ILE A 1 103 ? 3.383 3.802 -4.713 1.00 97.00 103 ILE A C 1
ATOM 849 O O . ILE A 1 103 ? 2.950 4.240 -3.649 1.00 97.00 103 ILE A O 1
ATOM 853 N N . ALA A 1 104 ? 2.770 4.046 -5.874 1.00 97.31 104 ALA A N 1
ATOM 854 C CA . ALA A 1 104 ? 1.510 4.782 -5.935 1.00 97.31 104 ALA A CA 1
ATOM 855 C C . ALA A 1 104 ? 0.388 4.038 -5.192 1.00 97.31 104 ALA A C 1
ATOM 857 O O . ALA A 1 104 ? -0.318 4.647 -4.395 1.00 97.31 104 ALA A O 1
ATOM 858 N N . ILE A 1 105 ? 0.270 2.725 -5.395 1.00 97.81 105 ILE A N 1
ATOM 859 C CA . ILE A 1 105 ? -0.735 1.894 -4.727 1.00 97.81 105 ILE A CA 1
ATOM 860 C C . ILE A 1 105 ? -0.476 1.745 -3.222 1.00 97.81 105 ILE A C 1
ATOM 862 O O . ILE A 1 105 ? -1.431 1.828 -2.459 1.00 97.81 105 ILE A O 1
ATOM 866 N N . GLU A 1 106 ? 0.774 1.621 -2.762 1.00 96.19 106 GLU A N 1
ATOM 867 C CA . GLU A 1 106 ? 1.064 1.569 -1.316 1.00 96.19 106 GLU A CA 1
ATOM 868 C C . GLU A 1 106 ? 0.668 2.878 -0.603 1.00 96.19 106 GLU A C 1
ATOM 870 O O . GLU A 1 106 ? 0.235 2.849 0.547 1.00 96.19 106 GLU A O 1
ATOM 875 N N . ASN A 1 107 ? 0.738 4.034 -1.280 1.00 95.50 107 ASN A N 1
ATOM 876 C CA . ASN A 1 107 ? 0.203 5.283 -0.719 1.00 95.50 107 ASN A CA 1
ATOM 877 C C . ASN A 1 107 ? -1.325 5.236 -0.570 1.00 95.50 107 ASN A C 1
ATOM 879 O O . ASN A 1 107 ? -1.850 5.682 0.448 1.00 95.50 107 ASN A O 1
ATOM 883 N N . ILE A 1 108 ? -2.031 4.670 -1.554 1.00 97.38 108 ILE A N 1
ATOM 884 C CA . ILE A 1 108 ? -3.492 4.499 -1.502 1.00 97.38 108 ILE A CA 1
ATOM 885 C C . ILE A 1 108 ? -3.873 3.494 -0.405 1.00 97.38 108 ILE A C 1
ATOM 887 O O . ILE A 1 108 ? -4.834 3.718 0.326 1.00 97.38 108 ILE A O 1
ATOM 891 N N . HIS A 1 109 ? -3.093 2.425 -0.220 1.00 96.75 109 HIS A N 1
ATOM 892 C CA . HIS A 1 109 ? -3.255 1.495 0.902 1.00 96.75 109 HIS A CA 1
ATOM 893 C C . HIS A 1 109 ? -3.115 2.217 2.248 1.00 96.75 109 HIS A C 1
ATOM 895 O O . HIS A 1 109 ? -4.013 2.138 3.091 1.00 96.75 109 HIS A O 1
ATOM 901 N N . SER A 1 110 ? -2.040 2.993 2.417 1.00 93.06 110 SER A N 1
ATOM 902 C CA . SER A 1 110 ? -1.793 3.769 3.634 1.00 93.06 110 SER A CA 1
ATOM 903 C C . SER A 1 110 ? -2.920 4.770 3.922 1.00 93.06 110 SER A C 1
ATOM 905 O O . SER A 1 110 ? -3.313 4.942 5.082 1.00 93.06 110 SER A O 1
ATOM 907 N N . GLU A 1 111 ? -3.458 5.427 2.893 1.00 95.50 111 GLU A N 1
ATOM 908 C CA . GLU A 1 111 ? -4.620 6.313 3.007 1.00 95.50 111 GLU A CA 1
ATOM 909 C C . GLU A 1 111 ? -5.870 5.542 3.447 1.00 95.50 111 GLU A C 1
ATOM 911 O O . GLU A 1 111 ? -6.508 5.915 4.433 1.00 95.50 111 GLU A O 1
ATOM 916 N N . MET A 1 112 ? -6.182 4.426 2.784 1.00 97.06 112 MET A N 1
ATOM 917 C CA . MET A 1 112 ? -7.346 3.598 3.094 1.00 97.06 112 MET A CA 1
ATOM 918 C C . MET A 1 112 ? -7.328 3.108 4.547 1.00 97.06 112 MET A C 1
ATOM 920 O O . MET A 1 112 ? -8.326 3.232 5.260 1.00 97.06 112 MET A O 1
ATOM 924 N N . TYR A 1 113 ? -6.193 2.592 5.029 1.00 95.38 113 TYR A N 1
ATOM 925 C CA . TYR A 1 113 ? -6.074 2.149 6.421 1.00 95.38 113 TYR A CA 1
ATOM 926 C C . TYR A 1 113 ? -6.195 3.303 7.418 1.00 95.38 113 TYR A C 1
ATOM 928 O O . TYR A 1 113 ? -6.808 3.138 8.477 1.00 95.38 113 TYR A O 1
ATOM 936 N N . SER A 1 114 ? -5.682 4.484 7.070 1.00 91.56 114 SER A N 1
ATOM 937 C CA . SER A 1 114 ? -5.841 5.687 7.890 1.00 91.56 114 SER A CA 1
ATOM 938 C C . SER A 1 114 ? -7.307 6.121 7.977 1.00 91.56 114 SER A C 1
ATOM 940 O O . SER A 1 114 ? -7.787 6.426 9.069 1.00 91.56 114 SER A O 1
ATOM 942 N N . LEU A 1 115 ? -8.050 6.072 6.865 1.00 94.19 115 LEU A N 1
ATOM 943 C CA . LEU A 1 115 ? -9.488 6.365 6.829 1.00 94.19 115 LEU A CA 1
ATOM 944 C C . LEU A 1 115 ? -10.310 5.362 7.647 1.00 94.19 115 LEU A C 1
ATOM 946 O O . LEU A 1 115 ? -11.246 5.762 8.343 1.00 94.19 115 LEU A O 1
ATOM 950 N N . LEU A 1 116 ? -9.953 4.074 7.617 1.00 95.44 116 LEU A N 1
ATOM 951 C CA . LEU A 1 116 ? -10.594 3.043 8.442 1.00 95.44 116 LEU A CA 1
ATOM 952 C C . LEU A 1 116 ? -10.381 3.317 9.938 1.00 95.44 116 LEU A C 1
ATOM 954 O O . LEU A 1 116 ? -11.342 3.325 10.711 1.00 95.44 116 LEU A O 1
ATOM 958 N N . LEU A 1 117 ? -9.141 3.606 10.349 1.00 92.00 117 LEU A N 1
ATOM 959 C CA . LEU A 1 117 ? -8.826 3.976 11.735 1.00 92.00 117 LEU A CA 1
ATOM 960 C C . LEU A 1 117 ? -9.580 5.243 12.168 1.00 92.00 117 LEU A C 1
ATOM 962 O 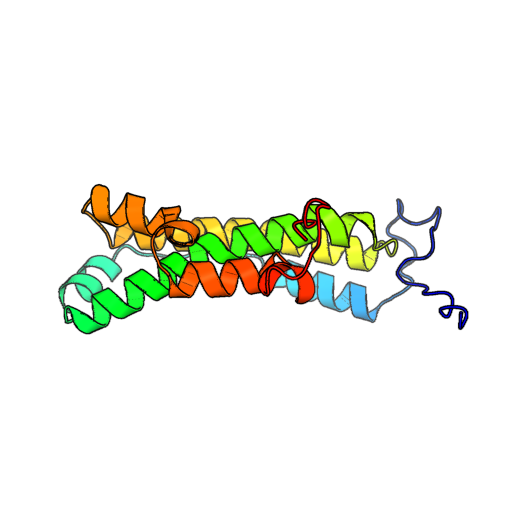O . LEU A 1 117 ? -10.182 5.260 13.242 1.00 92.00 117 LEU A O 1
ATOM 966 N N . GLU A 1 118 ? -9.605 6.276 11.324 1.00 90.69 118 GLU A N 1
ATOM 967 C CA . GLU A 1 118 ? -10.329 7.529 11.576 1.00 90.69 118 GLU A CA 1
ATOM 968 C C . GLU A 1 118 ? -11.844 7.304 11.721 1.00 90.69 118 GLU A C 1
ATOM 970 O O . GLU A 1 118 ? -12.511 7.894 12.581 1.00 90.69 118 GLU A O 1
ATOM 975 N N . SER A 1 119 ? -12.391 6.402 10.907 1.00 92.31 119 SER A N 1
ATOM 976 C CA . SER A 1 119 ? -13.813 6.066 10.905 1.00 92.31 119 SER A CA 1
ATOM 977 C C . SER A 1 119 ? -14.223 5.329 12.178 1.00 92.31 119 SER A C 1
ATOM 979 O O . SER A 1 119 ? -15.227 5.696 12.798 1.00 92.31 119 SER A O 1
ATOM 981 N N . TYR A 1 120 ? -13.443 4.334 12.604 1.00 93.50 120 TYR A N 1
ATOM 982 C CA . TYR A 1 120 ? -13.816 3.421 13.690 1.00 93.50 120 TYR A CA 1
ATOM 983 C C . TYR A 1 120 ? -13.402 3.912 15.083 1.00 93.50 120 TYR A C 1
ATOM 985 O O . TYR A 1 120 ? -14.069 3.604 16.075 1.00 93.50 120 TYR A O 1
ATOM 993 N N . ILE A 1 121 ? -12.321 4.688 15.185 1.00 92.38 121 ILE A N 1
ATOM 994 C CA . ILE A 1 121 ? -11.721 5.077 16.465 1.00 92.38 121 ILE A CA 1
ATOM 995 C C . ILE A 1 121 ? -12.007 6.549 16.738 1.00 92.38 121 ILE A C 1
ATOM 997 O O . ILE A 1 121 ? -11.422 7.448 16.137 1.00 92.38 121 ILE A O 1
ATOM 1001 N N . LYS A 1 122 ? -12.934 6.805 17.665 1.00 90.00 122 LYS A N 1
ATOM 1002 C CA . LYS A 1 122 ? -13.327 8.171 18.051 1.00 90.00 122 LYS A CA 1
ATOM 1003 C C . LYS A 1 122 ? -12.436 8.772 19.132 1.00 90.00 122 LYS A C 1
ATOM 1005 O O . LYS A 1 122 ? -12.316 9.991 19.194 1.00 90.00 122 LYS A O 1
ATOM 1010 N N . ASP A 1 123 ? -11.819 7.932 19.958 1.00 92.12 123 ASP A N 1
ATOM 1011 C CA . ASP A 1 123 ? -10.909 8.380 21.005 1.00 92.12 123 ASP A CA 1
ATOM 1012 C C . ASP A 1 123 ? -9.566 8.826 20.410 1.00 92.12 123 ASP A C 1
ATOM 1014 O O . ASP A 1 123 ? -8.863 8.050 19.759 1.00 92.12 123 ASP A O 1
ATOM 1018 N N . SER A 1 124 ? -9.223 10.098 20.612 1.00 89.81 124 SER A N 1
ATOM 1019 C CA . SER A 1 124 ? -8.028 10.706 20.022 1.00 89.81 124 SER A CA 1
ATOM 1020 C C . SER A 1 124 ? -6.728 10.142 20.595 1.00 89.81 124 SER A C 1
ATOM 1022 O O . SER A 1 124 ? -5.733 10.074 19.873 1.00 89.81 124 SER A O 1
ATOM 1024 N N . GLU A 1 125 ? -6.713 9.731 21.867 1.00 91.12 125 GLU A N 1
ATOM 1025 C CA . GLU A 1 125 ? -5.519 9.157 22.495 1.00 91.12 125 GLU A CA 1
ATOM 1026 C C . GLU A 1 125 ? -5.237 7.749 21.959 1.00 91.12 125 GLU A C 1
ATOM 1028 O O . GLU A 1 125 ? -4.114 7.461 21.538 1.00 91.12 125 GLU A O 1
ATOM 1033 N N . GLU A 1 126 ? -6.255 6.888 21.893 1.00 89.62 126 GLU A N 1
ATOM 1034 C CA . GLU A 1 126 ? -6.155 5.549 21.315 1.00 89.62 126 GLU A CA 1
ATOM 1035 C C . GLU A 1 126 ? -5.781 5.614 19.834 1.00 89.62 126 GLU A C 1
ATOM 1037 O O . GLU A 1 126 ? -4.904 4.872 19.385 1.00 89.62 126 GLU A O 1
ATOM 1042 N N . LYS A 1 127 ? -6.389 6.535 19.084 1.00 89.12 127 LYS A N 1
ATOM 1043 C CA . LYS A 1 127 ? -6.048 6.782 17.683 1.00 89.12 127 LYS A CA 1
ATOM 1044 C C . LYS A 1 127 ? -4.577 7.162 17.525 1.00 89.12 127 LYS A C 1
ATOM 1046 O O . LYS A 1 127 ? -3.870 6.541 16.734 1.00 89.12 127 LYS A O 1
ATOM 1051 N N . ASN A 1 128 ? -4.095 8.130 18.307 1.00 88.62 128 ASN A N 1
ATOM 1052 C CA . ASN A 1 128 ? -2.695 8.544 18.262 1.00 88.62 128 ASN A CA 1
ATOM 1053 C C . ASN A 1 128 ? -1.755 7.377 18.601 1.00 88.62 128 ASN A C 1
ATOM 1055 O O . ASN A 1 128 ? -0.762 7.156 17.910 1.00 88.62 128 ASN A O 1
ATOM 1059 N N . ARG A 1 129 ? -2.104 6.577 19.616 1.00 90.12 129 ARG A N 1
ATOM 1060 C CA . ARG A 1 129 ? -1.348 5.372 19.970 1.00 90.12 129 ARG A CA 1
ATOM 1061 C C . ARG A 1 129 ? -1.240 4.412 18.785 1.00 90.12 129 ARG A C 1
ATOM 1063 O O . ARG A 1 129 ? -0.150 3.918 18.521 1.00 90.12 129 ARG A O 1
ATOM 1070 N N . LEU A 1 130 ? -2.340 4.155 18.079 1.00 87.75 130 LEU A N 1
ATOM 1071 C CA . LEU A 1 130 ? -2.395 3.192 16.975 1.00 87.75 130 LEU A CA 1
ATOM 1072 C C . LEU A 1 130 ? -1.719 3.697 15.693 1.00 87.75 130 LEU A C 1
ATOM 1074 O O . LEU A 1 130 ? -1.114 2.892 14.994 1.00 87.75 130 LEU A O 1
ATOM 1078 N N . PHE A 1 131 ? -1.724 5.003 15.418 1.00 85.56 131 PHE A N 1
ATOM 1079 C CA . PHE A 1 131 ? -0.906 5.563 14.333 1.00 85.56 131 PHE A CA 1
ATOM 1080 C C . PHE A 1 131 ? 0.599 5.422 14.599 1.00 85.56 131 PHE A C 1
ATOM 1082 O O . PHE A 1 131 ? 1.375 5.232 13.670 1.00 85.56 131 PHE A O 1
ATOM 1089 N N . HIS A 1 132 ? 1.005 5.421 15.870 1.00 86.00 132 HIS A N 1
ATOM 1090 C CA . HIS A 1 132 ? 2.389 5.188 16.293 1.00 86.00 132 HIS A CA 1
ATOM 1091 C C . HIS A 1 132 ? 2.628 3.729 16.718 1.00 86.00 132 HIS A C 1
ATOM 1093 O O . HIS A 1 132 ? 3.454 3.456 17.588 1.00 86.00 132 HIS A O 1
ATOM 1099 N N . ALA A 1 133 ? 1.905 2.766 16.131 1.00 84.81 133 ALA A N 1
ATOM 1100 C CA . ALA A 1 133 ? 1.936 1.369 16.575 1.00 84.81 133 ALA A CA 1
ATOM 1101 C C . ALA A 1 133 ? 3.319 0.708 16.519 1.00 84.81 133 ALA A C 1
ATOM 1103 O O . ALA A 1 133 ? 3.568 -0.211 17.296 1.00 84.81 133 ALA A O 1
ATOM 1104 N N . ILE A 1 134 ? 4.231 1.183 15.663 1.00 83.12 134 ILE A N 1
ATOM 1105 C CA . ILE A 1 134 ? 5.627 0.713 15.652 1.00 83.12 134 ILE A CA 1
ATOM 1106 C C . ILE A 1 134 ? 6.301 0.946 17.008 1.00 83.12 134 ILE A C 1
ATOM 1108 O O . ILE A 1 134 ? 7.073 0.101 17.435 1.00 83.12 134 ILE A O 1
ATOM 1112 N N . GLU A 1 135 ? 5.995 2.042 17.701 1.00 83.25 135 GLU A N 1
ATOM 1113 C CA . GLU A 1 135 ? 6.612 2.395 18.987 1.00 83.25 135 GLU A CA 1
ATOM 1114 C C . GLU A 1 135 ? 5.746 1.985 20.185 1.00 83.25 135 GLU A C 1
ATOM 1116 O O . GLU A 1 135 ? 6.244 1.783 21.291 1.00 83.25 135 GLU A O 1
ATOM 1121 N N . THR A 1 136 ? 4.432 1.870 19.985 1.00 82.50 136 THR A N 1
ATOM 1122 C CA . THR A 1 136 ? 3.471 1.698 21.084 1.00 82.50 136 THR A CA 1
ATOM 1123 C C . THR A 1 136 ? 2.907 0.280 21.201 1.00 82.50 136 THR A C 1
ATOM 1125 O O . THR A 1 136 ? 2.357 -0.067 22.251 1.00 82.50 136 THR A O 1
ATOM 1128 N N . VAL A 1 137 ? 3.027 -0.554 20.158 1.00 83.38 137 VAL A N 1
ATOM 1129 C CA . VAL A 1 137 ? 2.482 -1.918 20.118 1.00 83.38 137 VAL A CA 1
ATOM 1130 C C . VAL A 1 137 ? 3.620 -2.931 19.909 1.00 83.38 137 VAL A C 1
ATOM 1132 O O . VAL A 1 137 ? 4.095 -3.108 18.786 1.00 83.38 137 VAL A 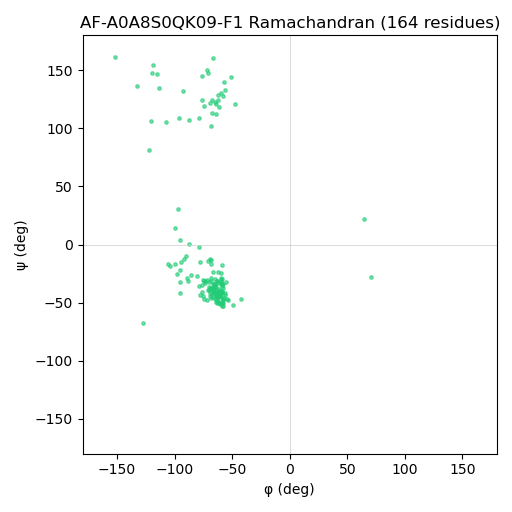O 1
ATOM 1135 N N . PRO A 1 138 ? 4.018 -3.700 20.945 1.00 86.31 138 PRO A N 1
ATOM 1136 C CA . PRO A 1 138 ? 5.215 -4.551 20.888 1.00 86.31 138 PRO A CA 1
ATOM 1137 C C . PRO A 1 138 ? 5.232 -5.609 19.775 1.00 86.31 138 PRO A C 1
ATOM 1139 O O . PRO A 1 138 ? 6.295 -6.016 19.307 1.00 86.31 138 PRO A O 1
ATOM 1142 N N . CYS A 1 139 ? 4.070 -6.124 19.355 1.00 84.12 139 CYS A N 1
ATOM 1143 C CA . CYS A 1 139 ? 4.017 -7.092 18.255 1.00 84.12 139 CYS A CA 1
ATOM 1144 C C . CYS A 1 139 ? 4.221 -6.433 16.882 1.00 84.12 139 CYS A C 1
ATOM 1146 O O . CYS A 1 139 ? 4.791 -7.068 15.993 1.00 84.12 139 CYS A O 1
ATOM 1148 N N . VAL A 1 140 ? 3.806 -5.172 16.725 1.00 85.00 140 VAL A N 1
ATOM 1149 C CA . VAL A 1 140 ? 4.027 -4.370 15.517 1.00 85.00 140 VAL A CA 1
ATOM 1150 C C . VAL A 1 140 ? 5.485 -3.933 15.461 1.00 85.00 140 VAL A C 1
ATOM 1152 O O . VAL A 1 140 ? 6.132 -4.181 14.447 1.00 85.00 140 VAL A O 1
ATOM 1155 N N . GLU A 1 141 ? 6.033 -3.431 16.572 1.00 86.88 141 GLU A N 1
ATOM 1156 C CA . GLU A 1 141 ? 7.4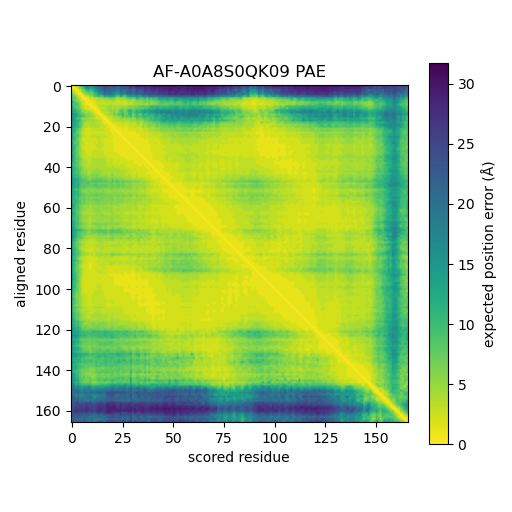54 -3.085 16.723 1.00 86.88 141 GLU A CA 1
ATOM 1157 C C . GLU A 1 141 ? 8.372 -4.228 16.267 1.00 86.88 141 GLU A C 1
ATOM 1159 O O . GLU A 1 141 ? 9.238 -4.055 15.412 1.00 86.88 141 GLU A O 1
ATOM 1164 N N . LYS A 1 142 ? 8.156 -5.443 16.789 1.00 85.81 142 LYS A N 1
ATOM 1165 C CA . LYS A 1 142 ? 8.974 -6.613 16.432 1.00 85.81 142 LYS A CA 1
ATOM 1166 C C . LYS A 1 142 ? 8.919 -6.931 14.941 1.00 85.81 142 LYS A C 1
ATOM 1168 O O . LYS A 1 142 ? 9.942 -7.278 14.355 1.00 85.81 142 LYS A O 1
ATOM 1173 N N . LYS A 1 143 ? 7.740 -6.834 14.318 1.00 84.75 143 LYS A N 1
ATOM 1174 C CA . LYS A 1 143 ? 7.597 -7.080 12.876 1.00 84.75 143 LYS A CA 1
ATOM 1175 C C . LYS A 1 143 ? 8.245 -5.970 12.052 1.00 84.75 143 LYS A C 1
ATOM 1177 O O . LYS A 1 143 ? 8.899 -6.293 11.066 1.00 84.75 143 LYS A O 1
ATOM 1182 N N . ALA A 1 144 ? 8.117 -4.714 12.477 1.00 84.75 144 ALA A N 1
ATOM 1183 C CA . 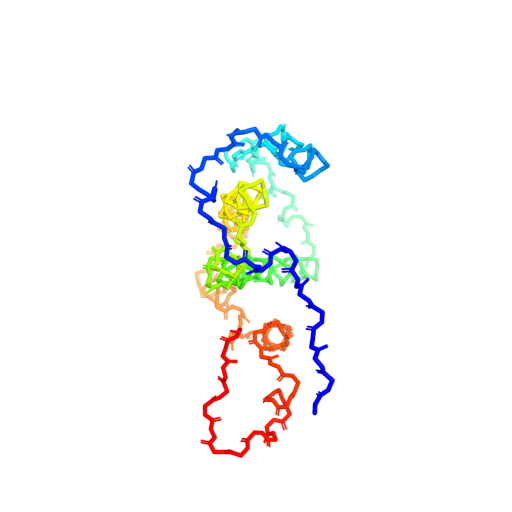ALA A 1 144 ? 8.787 -3.581 11.853 1.00 84.75 144 ALA A CA 1
ATOM 1184 C C . ALA A 1 144 ? 10.310 -3.750 11.922 1.00 84.75 144 ALA A C 1
ATOM 1186 O O . ALA A 1 144 ? 10.965 -3.786 10.890 1.00 84.75 144 ALA A O 1
ATOM 1187 N N . ASN A 1 145 ? 10.871 -4.019 13.102 1.00 83.75 145 ASN A N 1
ATOM 1188 C CA . ASN A 1 145 ? 12.308 -4.250 13.269 1.00 83.75 145 ASN A CA 1
ATOM 1189 C C . ASN A 1 145 ? 12.826 -5.418 12.412 1.00 83.75 145 ASN A C 1
ATOM 1191 O O . ASN A 1 145 ? 13.917 -5.339 11.849 1.00 83.75 145 ASN A O 1
ATOM 1195 N N . ASN A 1 146 ? 12.038 -6.486 12.264 1.00 82.62 146 ASN A N 1
ATOM 1196 C CA . ASN A 1 146 ? 12.385 -7.592 11.373 1.00 82.62 146 ASN A CA 1
ATOM 1197 C C . ASN A 1 146 ? 12.381 -7.193 9.890 1.00 82.62 146 ASN A C 1
ATOM 1199 O O . ASN A 1 146 ? 13.171 -7.736 9.122 1.00 82.62 146 ASN A O 1
ATOM 1203 N N . ALA A 1 147 ? 11.496 -6.291 9.472 1.00 80.19 147 ALA A N 1
ATOM 1204 C CA . ALA A 1 147 ? 11.445 -5.808 8.096 1.00 80.19 147 ALA A CA 1
ATOM 1205 C C . ALA A 1 147 ? 12.564 -4.797 7.798 1.00 80.19 147 ALA A C 1
ATOM 1207 O O . ALA A 1 147 ? 13.111 -4.801 6.699 1.00 80.19 147 ALA A O 1
ATOM 1208 N N . THR A 1 148 ? 12.929 -3.973 8.781 1.00 78.12 148 THR A N 1
ATOM 1209 C CA . THR A 1 148 ? 13.820 -2.826 8.575 1.00 78.12 148 THR A CA 1
ATOM 1210 C C . THR A 1 148 ? 15.288 -3.121 8.877 1.00 78.12 148 THR A C 1
ATOM 1212 O O . THR A 1 148 ? 16.153 -2.425 8.362 1.00 78.12 148 THR A O 1
ATOM 1215 N N . TYR A 1 149 ? 15.617 -4.142 9.675 1.00 73.06 149 TYR A N 1
ATOM 1216 C CA . TYR A 1 149 ? 17.009 -4.434 10.038 1.00 73.06 149 TYR A CA 1
ATOM 1217 C C . TYR A 1 149 ? 17.469 -5.825 9.583 1.00 73.06 149 TYR A C 1
ATOM 1219 O O . TYR A 1 149 ? 16.683 -6.777 9.611 1.00 73.06 149 TYR A O 1
ATOM 1227 N N . PRO A 1 150 ? 18.752 -6.010 9.227 1.00 66.44 150 PRO A N 1
ATOM 1228 C CA . PRO A 1 150 ? 19.333 -7.332 9.004 1.00 66.44 150 PRO A CA 1
ATOM 1229 C C . PRO A 1 150 ? 19.534 -8.101 10.327 1.00 66.44 150 PRO A C 1
ATOM 1231 O O . PRO A 1 150 ? 19.775 -7.509 11.379 1.00 66.44 150 PRO A O 1
ATOM 1234 N N . GLU A 1 151 ? 19.465 -9.438 10.273 1.00 56.12 151 GLU A N 1
ATOM 1235 C CA . GLU A 1 151 ? 19.564 -10.362 11.428 1.00 56.12 151 GLU A CA 1
ATOM 1236 C C . GLU A 1 151 ? 20.653 -10.010 12.473 1.00 56.12 151 GLU A C 1
ATOM 1238 O O . GLU A 1 151 ? 20.330 -9.966 13.662 1.00 56.12 151 GLU A O 1
ATOM 1243 N N . PRO A 1 152 ? 21.911 -9.684 12.099 1.00 59.16 152 PRO A N 1
ATOM 1244 C CA . PRO A 1 152 ? 22.957 -9.362 13.078 1.00 59.16 152 PRO A CA 1
ATOM 1245 C C . PRO A 1 152 ? 22.647 -8.116 13.917 1.00 59.16 152 PRO A C 1
ATOM 1247 O O . PRO A 1 152 ? 23.027 -8.043 15.087 1.00 59.16 152 PRO A O 1
ATOM 1250 N N . CYS A 1 153 ? 21.933 -7.151 13.337 1.00 59.84 153 CYS A N 1
ATOM 1251 C CA . CYS A 1 153 ? 21.497 -5.955 14.043 1.00 59.84 153 CYS A CA 1
ATOM 1252 C C . CYS A 1 153 ? 20.274 -6.199 14.919 1.00 59.84 153 CYS A C 1
ATOM 1254 O O . CYS A 1 153 ? 20.197 -5.649 16.014 1.00 59.84 153 CYS A O 1
ATOM 1256 N N . ARG A 1 154 ? 19.343 -7.061 14.482 1.00 62.75 154 ARG A N 1
ATOM 1257 C CA . ARG A 1 154 ? 18.175 -7.455 15.293 1.00 62.75 154 ARG A CA 1
ATOM 1258 C C . ARG A 1 154 ? 18.593 -8.094 16.615 1.00 62.75 154 ARG A C 1
ATOM 1260 O O . ARG A 1 154 ? 17.916 -7.932 17.622 1.00 62.75 154 ARG A O 1
ATOM 1267 N N . LEU A 1 155 ? 19.708 -8.824 16.601 1.00 60.94 155 LEU A N 1
ATOM 1268 C CA . LEU A 1 155 ? 20.242 -9.532 17.762 1.00 60.94 155 LEU A CA 1
ATOM 1269 C C . LEU A 1 155 ? 21.170 -8.666 18.637 1.00 60.94 155 LEU A C 1
ATOM 1271 O O . LEU A 1 155 ? 21.697 -9.166 19.628 1.00 60.94 155 LEU A O 1
ATOM 1275 N N . GLY A 1 156 ? 21.400 -7.394 18.282 1.00 59.25 156 GLY A N 1
ATOM 1276 C CA . GLY A 1 156 ? 22.328 -6.516 19.007 1.00 59.25 156 GLY A CA 1
A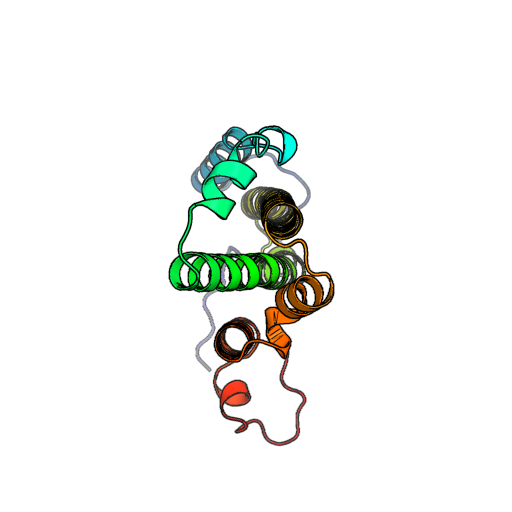TOM 1277 C C . GLY A 1 156 ? 23.791 -6.975 18.940 1.00 59.25 156 GLY A C 1
ATOM 1278 O O . GLY A 1 156 ? 24.587 -6.632 19.810 1.00 59.25 156 GLY A O 1
ATOM 1279 N N . ILE A 1 157 ? 24.142 -7.778 17.928 1.00 59.34 157 ILE A N 1
ATOM 1280 C CA . ILE A 1 157 ? 25.479 -8.370 17.749 1.00 59.34 157 ILE A CA 1
ATOM 1281 C C . ILE A 1 157 ? 26.376 -7.447 16.900 1.00 59.34 157 ILE A C 1
ATOM 1283 O O . ILE A 1 157 ? 27.586 -7.653 16.818 1.00 59.34 157 ILE A O 1
ATOM 1287 N N . SER A 1 158 ? 25.821 -6.396 16.283 1.00 55.94 158 SER A N 1
ATOM 1288 C CA . SER A 1 158 ? 26.599 -5.399 15.540 1.00 55.94 158 SER A CA 1
ATOM 1289 C C . SER A 1 158 ? 27.463 -4.569 16.497 1.00 55.94 158 SER A C 1
ATOM 1291 O O . SER A 1 158 ? 26.976 -3.676 17.191 1.00 55.94 158 SER A O 1
ATOM 1293 N N . GLY A 1 159 ? 28.758 -4.875 16.556 1.00 46.28 159 GLY A N 1
ATOM 1294 C CA . GLY A 1 159 ? 29.725 -4.084 17.305 1.00 46.28 159 GLY A CA 1
ATOM 1295 C C . GLY A 1 159 ? 29.907 -2.704 16.677 1.00 46.28 159 GLY A C 1
ATOM 1296 O O . GLY A 1 159 ? 30.439 -2.608 15.581 1.00 46.28 159 GLY A O 1
ATOM 1297 N N . GLY A 1 160 ? 29.491 -1.653 17.386 1.00 48.72 160 GLY A N 1
ATOM 1298 C CA . GLY A 1 160 ? 29.947 -0.264 17.216 1.00 48.72 160 GLY A CA 1
ATOM 1299 C C . GLY A 1 160 ? 29.522 0.502 15.957 1.00 48.72 160 GLY A C 1
ATOM 1300 O O . GLY A 1 160 ? 29.394 1.720 16.039 1.00 48.72 160 GLY A O 1
ATOM 1301 N N . ASP A 1 161 ? 29.262 -0.166 14.837 1.00 51.12 161 ASP A N 1
ATOM 1302 C CA . ASP A 1 161 ? 28.882 0.489 13.586 1.00 51.12 161 ASP A CA 1
ATOM 1303 C C . ASP A 1 161 ? 27.355 0.577 13.466 1.00 51.12 161 ASP A C 1
ATOM 1305 O O . ASP A 1 161 ? 26.633 -0.393 13.710 1.00 51.12 161 ASP A O 1
ATOM 1309 N N . THR A 1 162 ? 26.860 1.769 13.120 1.00 54.84 162 THR A N 1
ATOM 1310 C CA . THR A 1 162 ? 25.434 2.074 12.937 1.00 54.84 162 THR A CA 1
ATOM 1311 C C . THR A 1 162 ? 24.770 1.011 12.077 1.00 54.84 162 THR A C 1
ATOM 1313 O O . THR A 1 162 ? 25.175 0.814 10.929 1.00 54.84 162 THR A O 1
ATOM 1316 N N . CYS A 1 163 ? 23.753 0.337 12.614 1.00 55.97 163 CYS A N 1
ATOM 1317 C CA . CYS A 1 163 ? 23.033 -0.633 11.816 1.00 55.97 163 CYS A CA 1
ATOM 1318 C C . CYS A 1 163 ? 22.305 0.079 10.668 1.00 55.97 163 CYS A C 1
ATOM 1320 O O . CYS A 1 163 ? 21.490 0.964 10.948 1.00 55.97 163 CYS A O 1
ATOM 1322 N N . PRO A 1 164 ? 22.560 -0.285 9.400 1.00 56.47 164 PRO A N 1
ATOM 1323 C CA . PRO A 1 164 ? 21.788 0.263 8.301 1.00 56.47 164 PRO A CA 1
ATOM 1324 C C . PRO A 1 164 ? 20.326 -0.185 8.439 1.00 56.47 164 PRO A C 1
ATOM 1326 O O . PRO A 1 164 ? 20.027 -1.380 8.504 1.00 56.47 164 PRO A O 1
ATOM 1329 N N . LEU A 1 165 ? 19.436 0.804 8.539 1.00 56.16 165 LEU A N 1
ATOM 1330 C CA . LEU A 1 165 ? 18.002 0.661 8.302 1.00 56.16 165 LEU A CA 1
ATOM 1331 C C . LEU A 1 165 ? 17.823 0.413 6.805 1.00 56.16 165 LEU A C 1
ATOM 1333 O O . LEU A 1 165 ? 18.234 1.273 6.033 1.00 56.16 165 LEU A O 1
ATOM 1337 N N . LEU A 1 166 ? 17.213 -0.716 6.438 1.00 50.81 166 LEU A N 1
ATOM 1338 C CA . LEU A 1 166 ? 17.016 -1.185 5.061 1.00 50.81 166 LEU A CA 1
ATOM 1339 C C . LEU A 1 166 ? 18.313 -1.244 4.237 1.00 50.81 166 LEU A C 1
ATOM 1341 O O . LEU A 1 166 ? 18.812 -0.215 3.742 1.00 50.81 166 LEU A O 1
#

Mean predicted aligned error: 7.08 Å

Organism: NCBI:txid158383

Nearest PDB structures (foldseek):
  3vpn-assembly1_B  TM=9.330E-01  e=1.103E-13  Homo sapiens
  3olj-assembly1_D  TM=9.274E-01  e=1.911E-13  Homo sapiens
  3vpm-assembly1_B  TM=9.295E-01  e=2.333E-13  Homo sapiens
  3vpo-assembly1_B  TM=9.314E-01  e=2.849E-13  Homo sapiens
  1h0n-assembly1_A  TM=9.614E-01  e=1.899E-12  Mus musculus

Solvent-accessible surface area (backbone atoms only — not comparable to full-atom values): 9579 Å² total; per-residue (Å²): 128,86,78,76,74,88,50,77,53,55,44,87,56,90,62,45,86,45,74,73,82,77,85,52,65,69,48,40,51,51,29,52,54,54,62,74,63,67,79,59,55,85,78,59,84,62,86,64,48,56,67,55,57,70,73,49,52,72,66,57,48,51,52,52,53,55,53,43,23,40,48,40,47,46,35,57,56,51,43,48,44,43,65,71,39,52,63,67,50,45,35,45,39,47,55,43,51,32,50,54,51,47,50,55,50,39,52,40,50,32,49,40,35,47,51,50,50,60,68,73,43,82,52,67,67,63,42,53,44,35,72,42,16,60,84,68,32,73,73,39,24,55,52,49,48,60,72,36,34,55,72,57,52,71,70,69,65,54,77,91,57,84,72,65,71,106

Foldseek 3Di:
DPPDPDDPQQDADPCLVPPPDPPDVVLLVLLVVLVVPDDALVVDDCPCVQVVLVPDDPVVNVVVLLVLLLQLPVLVLVLCCLVVPVCVRGRRNSNNSSSVSVNVVSVRSNVNSLVVLVSNPPDPVSSVLSPVCCPNPVVSVLVSCVSQFDPCVSVVVDPPDDTHGD

pLDDT: mean 86.7, std 13.4, range [43.59, 98.56]

Sequence (166 aa):
MPSIPEEPILSPTPDRFCMFPIQYPQIWEMYKKAEASFWTAEEVDLSQDIQHWEKLTDDEKHFIKHVLAFFAASDGIVLENLAGRFMKEVQISEARAFYGFQIAIENIHSEMYSLLLESYIKDSEEKNRLFHAIETVPCVEKKANNATYPEPCRLGISGGDTCPLL

Radius of gyration: 20.23 Å; Cα contacts (8 Å, |Δi|>4): 142; chains: 1; bounding box: 59×27×50 Å

InterPro domains:
  IPR000358 Ribonucleotide reductase small subunit family [PF00268] (16-147)
  IPR000358 Ribonucleotide reductase small subunit family [PTHR23409] (8-150)
  IPR009078 Ferritin-like superfamily [SSF47240] (5-146)
  IPR012348 Ribonucleotide reductase-like [G3DSA:1.10.620.20] (3-149)
  IPR030475 Ribonucleotide reductase small subunit, acitve site [PS00368] (105-121)
  IPR033909 Ribonucleotide reductase small subunit [cd01049] (17-145)

Secondary structure (DSSP, 8-state):
-PPPP--TTTS--GGGG---S-S-HHHHHHHHHHHTT---GGGS--TTHHHHHHHS-HHHHHHHHHHHHHHHHHHHHHHHHIIIIIHHH---HHHHHHHHHHHHHHHHHHHHHHHHHHHH---HHHHHHHHTHHHH-HHHHHHHHHHHS-HHHHTT---SSPPPP-